Protein AF-A0A0V0GPP3-F1 (afdb_monomer)

Radius of gyration: 20.21 Å; Cα contacts (8 Å, |Δi|>4): 125; chains: 1; bounding box: 56×30×53 Å

Foldseek 3Di:
DVVCCVVVQWPDDDPPGTHGDPVVLLCDPPRLLNQVLQVCLCPPVLNVQLVVCVVVQVPPPDPPPPDGSSCSRPVDDPVVVCVVPVVSVVSVVCNVVNCLVVVLVVCLVVVVPPPCPPDPDDDDVVCDPCPNVVSVVVSPD

Sequence (141 aa):
MRILVHAGFFIQEAEEGYLLTPTSRLLLKDEPMSMIPFLNFQLDPNLMDPWHSLSKWFNNVSDDSNSTPYATAHGMPFFKYAENEPSLNHLFNEAMASDTRLVMSVLIQNGKGLIFEGLKSLVDVGGGTGTIAKAIADAFP

Mean predicted aligned error: 5.68 Å

pLDDT: mean 89.59, std 7.44, range [63.59, 97.0]

InterPro domains:
  IPR001077 O-methyltransferase, C-terminal domain [PF00891] (51-141)
  IPR016461 O-methyltransferase-like [PS51683] (1-141)
  IPR016461 O-methyltransferase-like [PTHR11746] (1-141)
  IPR029063 S-adenosyl-L-methionine-dependent methyltransferase superfamily [G3DSA:3.40.50.150] (28-141)
  IPR029063 S-adenosyl-L-methionine-dependent methyltransferase superfamily [SS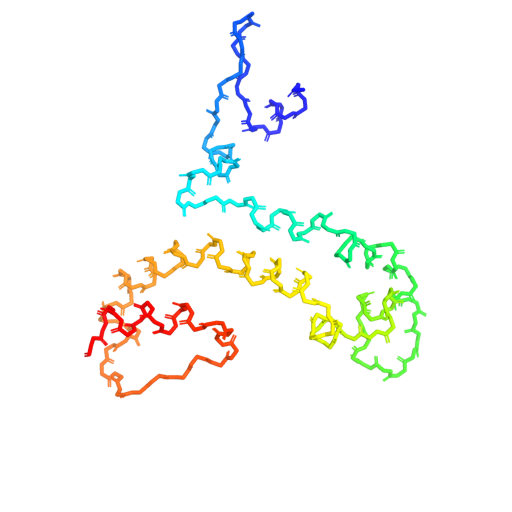F53335] (32-141)

Nearest PDB structures (foldseek):
  6cig-assembly1_A  TM=9.213E-01  e=7.034E-08  Medicago sativa
  4e70-assembly1_B  TM=8.608E-01  e=1.359E-06  Linum nodiflorum
  4ems-assembly1_B  TM=8.400E-01  e=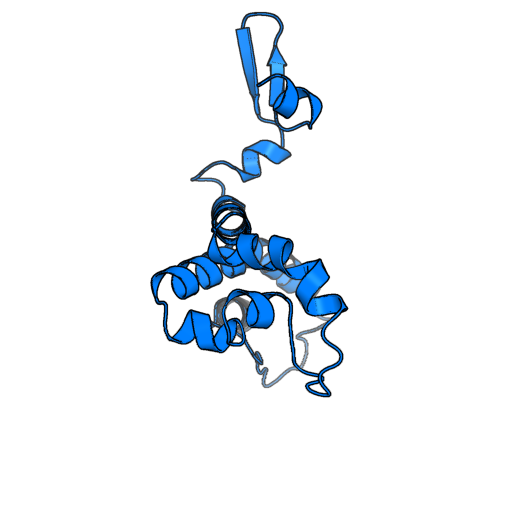9.719E-07  Linum nodiflorum
  4evi-assembly1_B  TM=8.447E-01  e=1.437E-06  Linum nodiflorum
  4d7k-assembly1_A  TM=7.159E-01  e=7.500E-04  Streptomyces davaonensis JCM 4913

Secondary structure (DSSP, 8-state):
-HHHHHTTSEEEETTTEEEEPHHHHTT-TT-TT--HHHHHHHTSHHHHHHHHTHHHHHT---S-TT--HHHHHHSS-HHHHHHH-HHHHHHHHHHHHTTHHHHHHHHHHHHTTTTSTT-S----TT-TTSHHHHHHHHH--

Organism: Solanum chacoense (NCBI:txid4108)

Solvent-accessible surface area (backbone atoms only — not comparable to full-atom values): 8322 Å² total; per-residue (Å²): 110,71,68,44,32,74,71,53,37,27,45,74,43,95,91,84,48,73,44,79,29,81,65,36,46,29,63,35,90,88,35,94,61,20,44,51,43,37,50,53,40,60,68,29,65,85,57,45,48,20,68,78,24,40,69,61,40,74,67,52,85,62,90,59,88,81,73,41,34,49,23,64,56,68,75,42,52,61,70,67,48,30,73,76,32,65,69,57,37,49,38,49,51,47,23,65,51,30,54,44,65,61,56,48,53,53,47,56,68,67,25,65,80,68,73,60,59,90,63,88,76,87,80,67,86,84,43,79,93,38,65,64,59,49,55,49,44,75,76,57,120

Structure (mmCIF, N/CA/C/O backbone):
data_AF-A0A0V0GPP3-F1
#
_entry.id   AF-A0A0V0GPP3-F1
#
loop_
_atom_site.group_PDB
_atom_site.id
_atom_site.type_symbol
_atom_site.label_atom_id
_atom_site.label_alt_id
_atom_site.label_comp_id
_atom_site.label_asym_id
_atom_site.label_entity_id
_atom_site.label_seq_id
_atom_site.pdbx_PDB_ins_code
_atom_site.Cartn_x
_atom_site.Cartn_y
_atom_site.Cartn_z
_atom_site.occupancy
_atom_site.B_iso_or_equiv
_atom_site.auth_seq_id
_atom_site.auth_comp_id
_atom_site.auth_asym_id
_atom_site.auth_atom_id
_atom_site.pdbx_PDB_model_num
ATOM 1 N N . MET A 1 1 ? -15.368 4.444 20.410 1.00 89.94 1 MET A N 1
ATOM 2 C CA . MET A 1 1 ? -16.236 4.603 19.219 1.00 89.94 1 MET A CA 1
ATOM 3 C C . MET A 1 1 ? -16.583 6.047 18.864 1.00 89.94 1 MET A C 1
ATOM 5 O O . MET A 1 1 ? -16.526 6.357 17.687 1.00 89.94 1 MET A O 1
ATOM 9 N N . ARG A 1 2 ? -16.873 6.958 19.811 1.00 91.81 2 ARG A N 1
ATOM 10 C CA . ARG A 1 2 ? -17.253 8.360 19.496 1.00 91.81 2 ARG A CA 1
ATOM 11 C C . ARG A 1 2 ? -16.284 9.110 18.565 1.00 91.81 2 ARG A C 1
ATOM 13 O O . ARG A 1 2 ? -16.743 9.801 17.670 1.00 91.81 2 ARG A O 1
ATOM 20 N N . ILE A 1 3 ? -14.968 8.932 18.729 1.00 96.56 3 ILE A N 1
ATOM 21 C CA . ILE A 1 3 ? -13.958 9.531 17.831 1.00 96.56 3 ILE A CA 1
ATOM 22 C C . ILE A 1 3 ? -14.109 9.002 16.399 1.00 96.56 3 ILE A C 1
ATOM 24 O O . ILE A 1 3 ? -14.076 9.779 15.457 1.00 96.56 3 ILE A O 1
ATOM 28 N N . LEU A 1 4 ? -14.333 7.697 16.231 1.00 95.94 4 LEU A N 1
ATOM 29 C CA . LEU A 1 4 ? -14.519 7.075 14.917 1.00 95.94 4 LEU A CA 1
ATOM 30 C C . LEU A 1 4 ? -15.858 7.472 14.279 1.00 95.94 4 LEU A C 1
ATOM 32 O O . LEU A 1 4 ? -15.925 7.627 13.066 1.00 95.94 4 LEU A O 1
ATOM 36 N N . VAL A 1 5 ? -16.900 7.696 15.086 1.00 95.75 5 VAL A N 1
ATOM 37 C CA . VAL A 1 5 ? -18.166 8.286 14.618 1.00 95.75 5 VAL A CA 1
ATOM 38 C C . VAL A 1 5 ? -17.936 9.711 14.120 1.00 95.75 5 VAL A C 1
ATOM 40 O O . VAL A 1 5 ? -18.317 10.048 13.006 1.00 95.75 5 VAL A O 1
ATOM 43 N N . HIS A 1 6 ? -17.246 10.534 14.912 1.00 96.00 6 HIS A N 1
ATOM 44 C CA . HIS A 1 6 ? -16.911 11.904 14.532 1.00 96.00 6 HIS A CA 1
ATOM 45 C C . HIS A 1 6 ? -16.030 11.968 13.273 1.00 96.00 6 HIS A C 1
ATOM 47 O O . HIS A 1 6 ? -16.230 12.832 12.428 1.00 96.00 6 HIS A O 1
ATOM 53 N N . ALA A 1 7 ? -15.106 11.017 13.117 1.00 96.38 7 ALA A N 1
ATOM 54 C CA . ALA A 1 7 ? -14.265 10.866 11.931 1.00 96.38 7 ALA A CA 1
ATOM 55 C C . ALA A 1 7 ? -14.995 10.233 10.724 1.00 96.38 7 ALA A C 1
ATOM 57 O O . ALA A 1 7 ? -14.377 10.031 9.682 1.00 96.38 7 ALA A O 1
ATOM 58 N N . GLY A 1 8 ? -16.286 9.898 10.842 1.00 96.31 8 GLY A N 1
ATOM 59 C CA . GLY A 1 8 ? -17.105 9.389 9.736 1.00 96.31 8 GLY A CA 1
ATOM 60 C C . GLY A 1 8 ? -16.949 7.895 9.428 1.00 96.31 8 GLY A C 1
ATOM 61 O O . GLY A 1 8 ? -17.468 7.420 8.418 1.00 96.31 8 GLY A O 1
ATOM 62 N N . PHE A 1 9 ? -16.276 7.121 10.282 1.00 96.38 9 PHE A N 1
ATOM 63 C CA . PHE A 1 9 ? -16.206 5.662 10.135 1.00 96.38 9 PHE A CA 1
ATOM 64 C C . PHE A 1 9 ? -17.499 4.971 10.565 1.00 96.38 9 PHE A C 1
ATOM 66 O O . PHE A 1 9 ? -17.816 3.906 10.054 1.00 96.38 9 PHE A O 1
ATOM 73 N N . PHE A 1 10 ? -18.267 5.547 11.484 1.00 97.00 10 PHE A N 1
ATOM 74 C CA . PHE A 1 10 ? -19.522 4.948 11.935 1.00 97.00 10 PHE A CA 1
ATOM 75 C C . PHE A 1 10 ? -20.604 6.005 12.081 1.00 97.00 10 PHE A C 1
ATOM 77 O O . PHE A 1 10 ? -20.312 7.171 12.338 1.00 97.00 10 PHE A O 1
ATOM 84 N N . ILE A 1 11 ? -21.856 5.578 11.984 1.00 96.00 11 ILE A N 1
ATOM 85 C CA . ILE A 1 11 ? -23.011 6.382 12.384 1.00 96.00 11 ILE A CA 1
ATOM 86 C C . ILE A 1 11 ? -23.505 5.799 13.703 1.00 96.00 11 ILE A C 1
ATOM 88 O O . ILE A 1 11 ? -23.766 4.601 13.786 1.00 96.00 11 ILE A O 1
ATOM 92 N N . GLN A 1 12 ? -23.578 6.626 14.746 1.00 93.75 12 GLN A N 1
ATOM 93 C CA . GLN A 1 12 ? -24.186 6.210 16.005 1.00 93.75 12 GLN A CA 1
ATOM 94 C C . GLN A 1 12 ? -25.705 6.279 15.857 1.00 93.75 12 GLN A C 1
ATOM 96 O O . GLN A 1 12 ? -26.254 7.367 15.682 1.00 93.75 12 GLN A O 1
ATOM 101 N N . GLU A 1 13 ? -26.371 5.135 15.966 1.00 89.75 13 GLU A N 1
ATOM 102 C CA . GLU A 1 13 ? -27.804 5.107 16.237 1.00 89.75 13 GLU A CA 1
ATOM 103 C C . GLU A 1 13 ? -27.995 5.298 17.735 1.00 89.75 13 GLU A C 1
ATOM 105 O O . GLU A 1 13 ? -27.280 4.680 18.524 1.00 89.75 13 GLU A O 1
ATOM 110 N N . ALA A 1 14 ? -28.904 6.206 18.104 1.00 80.19 14 ALA A N 1
ATOM 111 C CA . ALA A 1 14 ? -29.054 6.779 19.443 1.00 80.19 14 ALA A CA 1
ATOM 112 C C . ALA A 1 14 ? -28.559 5.864 20.585 1.00 80.19 14 ALA A C 1
ATOM 114 O O . ALA A 1 14 ? -27.480 6.112 21.137 1.00 80.19 14 ALA A O 1
ATOM 115 N N . GLU A 1 15 ? -29.316 4.799 20.878 1.00 75.00 15 GLU A N 1
ATOM 116 C CA . GLU A 1 15 ? -29.038 3.819 21.939 1.00 75.00 15 GLU A CA 1
ATOM 117 C C . GLU A 1 15 ? -28.792 2.385 21.418 1.00 75.00 15 GLU A C 1
ATOM 119 O O . GLU A 1 15 ? -28.448 1.508 22.205 1.00 75.00 15 GLU A O 1
ATOM 124 N N . GLU A 1 16 ? -28.914 2.135 20.107 1.00 70.88 16 GLU A N 1
ATOM 125 C CA . GLU A 1 16 ? -29.016 0.770 19.548 1.00 70.88 16 GLU A CA 1
ATOM 126 C C . GLU A 1 16 ? -27.782 0.279 18.767 1.00 70.88 16 GLU A C 1
ATOM 128 O O . GLU A 1 16 ? -27.713 -0.898 18.414 1.00 70.88 16 GLU A O 1
ATOM 133 N N . GLY A 1 17 ? -26.744 1.107 18.580 1.00 88.62 17 GLY A N 1
ATOM 134 C CA . GLY A 1 17 ? -25.446 0.627 18.090 1.00 88.62 17 GLY A CA 1
ATOM 135 C C . GLY A 1 17 ? -24.735 1.547 17.102 1.00 88.62 17 GLY A C 1
ATOM 136 O O . GLY A 1 17 ? -24.891 2.768 17.112 1.00 88.62 17 GLY A O 1
ATOM 137 N N . TYR A 1 18 ? -23.880 0.944 16.273 1.00 94.88 18 TYR A N 1
ATOM 138 C CA . TYR A 1 18 ? -23.065 1.640 15.281 1.00 94.88 18 TYR A CA 1
ATOM 139 C C . TYR A 1 18 ? -23.284 1.028 13.901 1.00 94.88 18 TYR A C 1
ATOM 141 O O . TYR A 1 18 ? -22.996 -0.150 13.692 1.00 94.88 18 TYR A O 1
ATOM 149 N N . LEU A 1 19 ? -23.730 1.843 12.950 1.00 95.31 19 LEU A N 1
ATOM 150 C CA . LEU A 1 19 ? -23.823 1.445 11.551 1.00 95.31 19 LEU A CA 1
ATOM 151 C C . LEU A 1 19 ? -22.511 1.721 10.820 1.00 95.31 19 LEU A C 1
ATOM 153 O O . LEU A 1 19 ? -21.830 2.720 11.075 1.00 95.31 19 LEU A O 1
ATOM 157 N N . LEU A 1 20 ? -22.183 0.841 9.873 1.00 95.69 20 LEU A N 1
ATOM 158 C CA . LEU A 1 20 ? -21.065 1.037 8.957 1.00 95.69 20 LEU A CA 1
ATOM 159 C C . LEU A 1 20 ? -21.365 2.167 7.972 1.00 95.69 20 LEU A C 1
ATOM 161 O O . LEU A 1 20 ? -22.469 2.281 7.439 1.00 95.69 20 LEU A O 1
ATOM 165 N N . THR A 1 21 ? -20.338 2.945 7.666 1.00 96.06 21 THR A N 1
ATOM 166 C CA . THR A 1 21 ? -20.320 3.903 6.561 1.00 96.06 21 THR A CA 1
ATOM 167 C C . THR A 1 21 ? -19.594 3.280 5.367 1.00 96.06 21 THR A C 1
ATOM 169 O O . THR A 1 21 ? -18.927 2.252 5.520 1.00 96.06 21 THR A O 1
ATOM 172 N N . PRO A 1 22 ? -19.671 3.873 4.162 1.00 94.69 22 PRO A N 1
ATOM 173 C CA . PRO A 1 22 ? -18.831 3.443 3.044 1.00 94.69 22 PRO A CA 1
ATOM 174 C C . PRO A 1 22 ? -17.341 3.365 3.415 1.00 94.69 22 PRO A C 1
ATOM 176 O O . PRO A 1 22 ? -16.662 2.430 3.009 1.00 94.69 22 PRO A O 1
ATOM 179 N N . THR A 1 23 ? -16.856 4.277 4.265 1.00 93.31 23 THR A N 1
ATOM 180 C CA . THR A 1 23 ? -15.466 4.294 4.736 1.00 93.31 23 THR A CA 1
ATOM 181 C C . THR A 1 23 ? -15.127 3.089 5.613 1.00 93.31 23 THR A C 1
ATOM 183 O O . THR A 1 23 ? -14.103 2.452 5.394 1.00 93.31 23 THR A O 1
ATOM 186 N N . SER A 1 24 ? -15.963 2.727 6.594 1.00 95.06 24 SER A N 1
ATOM 187 C CA . SER A 1 24 ? -15.679 1.547 7.431 1.00 95.06 24 SER A CA 1
ATOM 188 C C . SER A 1 24 ? -15.943 0.218 6.735 1.00 95.06 24 SER A C 1
ATOM 190 O O . SER A 1 24 ? -15.381 -0.789 7.159 1.00 95.06 24 SER A O 1
ATOM 192 N N . ARG A 1 25 ? -16.718 0.192 5.642 1.00 94.06 25 ARG A N 1
ATOM 193 C CA . ARG A 1 25 ? -16.830 -1.004 4.788 1.00 94.06 25 ARG A CA 1
ATOM 194 C C . ARG A 1 25 ? -15.487 -1.400 4.175 1.00 94.06 25 ARG A C 1
ATOM 196 O O . ARG A 1 25 ? -15.191 -2.587 4.124 1.00 94.06 25 ARG A O 1
ATOM 203 N N . LEU A 1 26 ? -14.630 -0.427 3.850 1.00 92.38 26 LEU A N 1
ATOM 204 C CA . 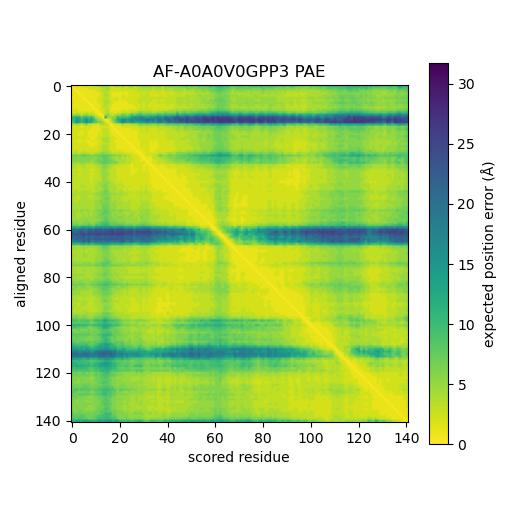LEU A 1 26 ? -13.249 -0.684 3.417 1.00 92.38 26 LEU A CA 1
ATOM 205 C C . LEU A 1 26 ? -12.402 -1.371 4.504 1.00 92.38 26 LEU A C 1
ATOM 207 O O . LEU A 1 26 ? -11.311 -1.844 4.217 1.00 92.38 26 LEU A O 1
ATOM 211 N N . LEU A 1 27 ? -12.876 -1.438 5.751 1.00 93.31 27 LEU A N 1
ATOM 212 C CA . LEU A 1 27 ? -12.192 -2.094 6.869 1.00 93.31 27 LEU A CA 1
ATOM 213 C C . LEU A 1 27 ? -12.787 -3.466 7.217 1.00 93.31 27 LEU A C 1
ATOM 215 O O . LEU A 1 27 ? -12.466 -4.028 8.265 1.00 93.31 27 LEU A O 1
ATOM 219 N N . LEU A 1 28 ? -13.664 -4.014 6.372 1.00 93.44 28 LEU A N 1
ATOM 220 C CA . LEU A 1 28 ? -14.165 -5.379 6.519 1.00 93.44 28 LEU A CA 1
ATOM 221 C C . LEU A 1 28 ? -13.187 -6.375 5.887 1.00 93.44 28 LEU A C 1
ATOM 223 O O . LEU A 1 28 ? -12.584 -6.100 4.851 1.00 93.44 28 LEU A O 1
ATOM 227 N N . LYS A 1 29 ? -13.031 -7.548 6.512 1.00 87.88 29 LYS A N 1
ATOM 228 C CA . LYS A 1 29 ? -12.106 -8.595 6.042 1.00 87.88 29 LYS A CA 1
ATOM 229 C C . LYS A 1 29 ? -12.506 -9.165 4.681 1.00 87.88 29 LYS A C 1
ATOM 231 O O . LYS A 1 29 ? -11.640 -9.419 3.858 1.00 87.88 29 LYS A O 1
ATOM 236 N N . ASP A 1 30 ? -13.808 -9.318 4.459 1.00 85.38 30 ASP A N 1
ATOM 237 C CA . ASP A 1 30 ? -14.365 -9.950 3.259 1.00 85.38 30 ASP A CA 1
ATOM 238 C C . ASP A 1 30 ? -14.799 -8.926 2.192 1.00 85.38 30 ASP A C 1
ATOM 240 O O . ASP A 1 30 ? -15.504 -9.270 1.244 1.00 85.38 30 ASP A O 1
ATOM 244 N N . GLU A 1 31 ? -14.396 -7.658 2.334 1.00 87.00 31 GLU A N 1
ATOM 245 C CA . GLU A 1 31 ? -14.663 -6.630 1.326 1.00 87.00 31 GLU A CA 1
ATOM 246 C C . GLU A 1 31 ? -13.679 -6.780 0.153 1.00 87.00 31 GLU A C 1
ATOM 248 O O . GLU A 1 31 ? -12.464 -6.765 0.372 1.00 87.00 31 GLU A O 1
ATOM 253 N N . PRO A 1 32 ? -14.149 -6.862 -1.107 1.00 81.44 32 PRO A N 1
ATOM 254 C CA . PRO A 1 32 ? -13.269 -6.971 -2.274 1.00 81.44 32 PRO A CA 1
ATOM 255 C C . PRO A 1 32 ? -12.236 -5.842 -2.416 1.00 81.44 32 PRO A C 1
ATOM 257 O O . PRO A 1 32 ? -11.223 -6.040 -3.083 1.00 81.44 32 PRO A O 1
ATOM 260 N N . MET A 1 33 ? -12.507 -4.680 -1.810 1.00 83.69 33 MET A N 1
ATOM 261 C CA . MET A 1 33 ? -11.638 -3.496 -1.753 1.00 83.69 33 MET A CA 1
ATOM 262 C C . MET A 1 33 ? -11.164 -3.204 -0.319 1.00 83.69 33 MET A C 1
ATOM 264 O O . MET A 1 33 ? -11.055 -2.046 0.086 1.00 83.69 33 MET A O 1
ATOM 268 N N . SER A 1 34 ? -10.947 -4.246 0.486 1.00 90.56 34 SER A N 1
ATOM 269 C CA . SER A 1 34 ? -10.477 -4.084 1.861 1.00 90.56 34 SER A CA 1
ATOM 270 C C . SER A 1 34 ? -9.125 -3.366 1.912 1.00 90.56 34 SER A C 1
ATOM 272 O O . SER A 1 34 ? -8.143 -3.813 1.326 1.00 90.56 34 SER A O 1
ATOM 274 N N . MET A 1 35 ? -9.057 -2.281 2.681 1.00 91.06 35 MET A N 1
ATOM 275 C CA . MET A 1 35 ? -7.841 -1.515 2.960 1.00 91.06 35 MET A CA 1
ATOM 276 C C . MET A 1 35 ? -7.080 -2.027 4.190 1.00 91.06 35 MET A C 1
ATOM 278 O O . MET A 1 35 ? -6.061 -1.447 4.566 1.00 91.06 35 MET A O 1
ATOM 282 N N . ILE A 1 36 ? -7.544 -3.104 4.837 1.00 93.88 36 ILE A N 1
ATOM 283 C CA . ILE A 1 36 ? -6.873 -3.677 6.015 1.00 93.88 36 ILE A CA 1
ATOM 284 C C . ILE A 1 36 ? -5.396 -4.009 5.740 1.00 93.88 36 ILE A C 1
ATOM 286 O O . ILE A 1 36 ? -4.571 -3.633 6.575 1.00 93.88 36 ILE A O 1
ATOM 290 N N . PRO A 1 37 ? -5.015 -4.649 4.612 1.00 93.31 37 PRO A N 1
ATOM 291 C CA . PRO A 1 37 ? -3.607 -4.939 4.345 1.00 93.31 37 PRO A CA 1
ATOM 292 C C . PRO A 1 37 ? -2.749 -3.672 4.288 1.00 93.31 37 PRO A C 1
ATOM 294 O O . PRO A 1 37 ? -1.685 -3.614 4.901 1.00 93.31 37 PRO A O 1
ATOM 297 N N . PHE A 1 38 ? -3.253 -2.623 3.628 1.00 93.19 38 PHE A N 1
ATOM 298 C CA . PHE A 1 38 ? -2.569 -1.336 3.543 1.00 93.19 38 PHE A CA 1
ATOM 299 C C . PHE A 1 38 ? -2.415 -0.669 4.913 1.00 93.19 38 PHE A C 1
ATOM 301 O O . PHE A 1 38 ? -1.340 -0.175 5.242 1.00 93.19 38 PHE A O 1
ATOM 308 N N . LEU A 1 39 ? -3.460 -0.690 5.743 1.00 94.19 39 LEU A N 1
ATOM 309 C CA . LEU A 1 39 ? -3.388 -0.132 7.094 1.00 94.19 39 LEU A CA 1
ATOM 310 C C . LEU A 1 39 ? -2.421 -0.898 7.990 1.00 94.19 39 LEU A C 1
ATOM 312 O O . LEU A 1 39 ? -1.647 -0.269 8.704 1.00 94.19 39 LEU A O 1
ATOM 316 N N . ASN A 1 40 ? -2.435 -2.230 7.940 1.00 94.81 40 ASN A N 1
ATOM 317 C CA . ASN A 1 40 ? -1.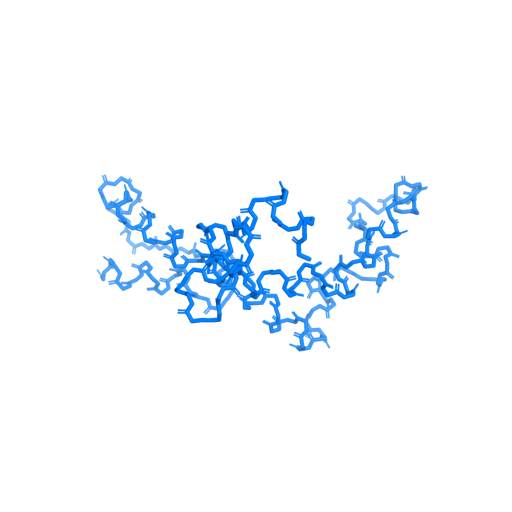496 -3.042 8.709 1.00 94.81 40 ASN A CA 1
ATOM 318 C C . ASN A 1 40 ? -0.049 -2.730 8.312 1.00 94.81 40 ASN A C 1
ATOM 320 O O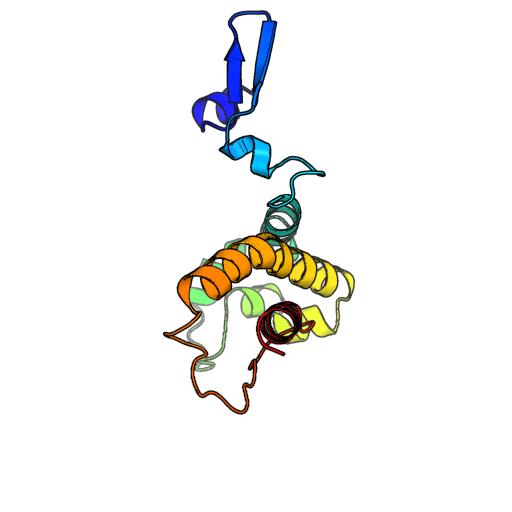 . ASN A 1 40 ? 0.795 -2.617 9.190 1.00 94.81 40 ASN A O 1
ATOM 324 N N . PHE A 1 41 ? 0.225 -2.530 7.018 1.00 96.06 41 PHE A N 1
ATOM 325 C CA . PHE A 1 41 ? 1.544 -2.112 6.544 1.00 96.06 41 PHE A CA 1
ATOM 326 C C . PHE A 1 41 ? 1.950 -0.726 7.057 1.00 96.06 41 PHE A C 1
ATOM 328 O O . PHE A 1 41 ? 3.045 -0.568 7.585 1.00 96.06 41 PHE A O 1
ATOM 335 N N . GLN A 1 42 ? 1.074 0.276 6.937 1.00 95.19 42 GLN A N 1
ATOM 336 C CA . GLN A 1 42 ? 1.384 1.652 7.353 1.00 95.19 42 GLN A CA 1
ATOM 337 C C . GLN A 1 42 ? 1.548 1.799 8.870 1.00 95.19 42 GLN A C 1
ATOM 339 O O . GLN A 1 42 ? 2.298 2.658 9.326 1.00 95.19 42 GLN A O 1
ATOM 344 N N . LEU A 1 43 ? 0.829 0.987 9.647 1.00 95.75 43 LEU A N 1
ATOM 345 C CA . LEU A 1 43 ? 0.862 1.011 11.109 1.00 95.75 43 LEU A CA 1
ATOM 346 C C . LEU A 1 43 ? 1.877 0.027 11.706 1.00 95.75 43 LEU A C 1
ATOM 348 O O . LEU A 1 43 ? 2.018 -0.016 12.930 1.00 95.75 43 LEU A O 1
ATOM 352 N N . ASP A 1 44 ? 2.576 -0.752 10.877 1.00 96.00 44 ASP A N 1
ATOM 353 C CA . ASP A 1 44 ? 3.660 -1.615 11.335 1.00 96.00 44 ASP A CA 1
ATOM 354 C C . ASP A 1 44 ? 4.789 -0.764 11.946 1.00 96.00 44 ASP A C 1
ATOM 356 O O . ASP A 1 44 ? 5.142 0.279 11.380 1.00 96.00 44 ASP A O 1
ATOM 360 N N . PRO A 1 45 ? 5.394 -1.179 13.076 1.00 94.38 45 PRO A N 1
ATOM 361 C CA . PRO A 1 45 ? 6.492 -0.442 13.694 1.00 94.38 45 PRO A CA 1
ATOM 362 C C . PRO A 1 45 ? 7.626 -0.090 12.724 1.00 94.38 45 PRO A C 1
ATOM 364 O O . PRO A 1 45 ? 8.124 1.033 12.766 1.00 94.38 45 PRO A O 1
ATOM 367 N N . ASN A 1 46 ? 7.963 -0.971 11.773 1.00 94.69 46 ASN A N 1
ATOM 368 C CA . ASN A 1 46 ? 9.017 -0.696 10.792 1.00 94.69 46 ASN A CA 1
ATOM 369 C C . ASN A 1 46 ? 8.705 0.531 9.922 1.00 94.69 46 ASN A C 1
ATOM 371 O O . ASN A 1 46 ? 9.624 1.237 9.501 1.00 94.69 46 ASN A O 1
ATOM 375 N N . LEU A 1 47 ? 7.423 0.806 9.662 1.00 95.75 47 LEU A N 1
ATOM 376 C CA . LEU A 1 47 ? 6.962 1.958 8.882 1.00 95.75 47 LEU A CA 1
ATOM 377 C C . LEU A 1 47 ? 6.635 3.169 9.761 1.00 95.75 47 LEU A C 1
ATOM 379 O O . LEU A 1 47 ? 6.643 4.298 9.263 1.00 95.75 47 LEU A O 1
ATOM 383 N N . MET A 1 48 ? 6.422 2.958 11.062 1.00 96.75 48 MET A N 1
ATOM 384 C CA . MET A 1 48 ? 6.205 4.025 12.039 1.00 96.75 48 MET A CA 1
ATOM 385 C C . MET A 1 48 ? 7.515 4.654 12.554 1.00 96.75 48 MET A C 1
ATOM 387 O O . MET A 1 48 ? 7.602 5.877 12.696 1.00 96.75 48 MET A O 1
ATOM 391 N N . ASP A 1 49 ? 8.568 3.862 12.756 1.00 95.50 49 ASP A N 1
ATOM 392 C CA . ASP A 1 49 ? 9.879 4.317 13.251 1.00 95.50 49 ASP A CA 1
ATOM 393 C C . ASP A 1 49 ? 10.538 5.455 12.435 1.00 95.50 49 ASP A C 1
ATOM 395 O O . ASP A 1 49 ? 11.105 6.382 13.035 1.00 95.50 49 ASP A O 1
ATOM 399 N N . PRO A 1 50 ? 10.454 5.480 11.087 1.00 95.56 50 PRO A N 1
ATOM 400 C CA . PRO A 1 50 ? 10.993 6.571 10.276 1.00 95.56 50 PRO A CA 1
ATOM 401 C C . PRO A 1 50 ? 10.427 7.948 10.644 1.00 95.56 50 PRO A C 1
ATOM 403 O O . PRO A 1 50 ? 11.155 8.944 10.576 1.00 95.56 50 PRO A O 1
ATOM 406 N N . TRP A 1 51 ? 9.168 8.023 11.094 1.00 95.81 51 TRP A N 1
ATOM 407 C CA . TRP A 1 51 ? 8.531 9.282 11.497 1.00 95.81 51 TRP A CA 1
ATOM 408 C C . TRP A 1 51 ? 9.182 9.883 12.747 1.00 95.81 51 TRP A C 1
ATOM 410 O O . TRP A 1 51 ? 9.313 11.104 12.854 1.00 95.81 51 TRP A O 1
ATOM 420 N N . HIS A 1 52 ? 9.678 9.042 13.657 1.00 94.94 52 HIS A N 1
ATOM 421 C CA . HIS A 1 52 ? 10.434 9.477 14.835 1.00 94.94 52 HIS A CA 1
ATOM 422 C C . HIS A 1 52 ? 11.853 9.952 14.491 1.00 94.94 52 HIS A C 1
ATOM 424 O O . HIS A 1 52 ? 12.461 10.708 15.249 1.00 94.94 52 HIS A O 1
ATOM 430 N N . SER A 1 53 ? 12.366 9.559 13.323 1.00 92.00 53 SER A N 1
ATOM 431 C CA . SER A 1 53 ? 13.703 9.918 12.844 1.00 92.00 53 SER A CA 1
ATOM 432 C C . SER A 1 53 ? 13.726 11.140 11.923 1.00 92.00 53 SER A C 1
ATOM 434 O O . SER A 1 53 ? 14.810 11.548 11.504 1.00 92.00 53 SER A O 1
ATOM 436 N N . LEU A 1 54 ? 12.578 11.770 11.637 1.00 93.50 54 LEU A N 1
ATOM 437 C CA . LEU A 1 54 ? 12.490 12.888 10.687 1.00 93.50 54 LEU A CA 1
ATOM 438 C C . LEU A 1 54 ? 13.435 14.042 11.022 1.00 93.50 54 LEU A C 1
ATOM 440 O O . LEU A 1 54 ? 14.174 14.487 10.153 1.00 93.50 54 LEU A O 1
ATOM 444 N N . SER A 1 55 ? 13.465 14.502 12.276 1.00 92.62 55 SER A N 1
ATOM 445 C CA . SER A 1 55 ? 14.354 15.604 12.680 1.00 92.62 55 SER A CA 1
ATOM 446 C C . SER A 1 55 ? 15.832 15.245 12.491 1.00 92.62 55 SER A C 1
ATOM 448 O O . SER A 1 55 ? 16.613 16.049 11.983 1.00 92.62 55 SER A O 1
ATOM 450 N N . LYS A 1 56 ? 16.221 14.014 12.846 1.00 91.19 56 LYS A N 1
ATOM 451 C CA . LYS A 1 56 ? 17.589 13.520 12.652 1.00 91.19 56 LYS A CA 1
ATOM 452 C C . LYS A 1 56 ? 17.943 13.450 11.167 1.00 91.19 56 LYS A C 1
ATOM 454 O O . LYS A 1 56 ? 19.034 13.864 10.798 1.00 91.19 56 LYS A O 1
ATOM 459 N N . TRP A 1 57 ? 17.028 12.951 10.339 1.00 92.06 57 TRP A N 1
ATOM 460 C CA . TRP A 1 57 ? 17.204 12.874 8.892 1.00 92.06 57 TRP A CA 1
ATOM 461 C C . TRP A 1 57 ? 17.348 14.267 8.265 1.00 92.06 57 TRP A C 1
ATOM 463 O O . TRP A 1 57 ? 18.327 14.511 7.570 1.00 92.06 57 TRP A O 1
ATOM 473 N N . PHE A 1 58 ? 16.449 15.205 8.583 1.00 90.25 58 PHE A N 1
ATOM 474 C CA . PHE A 1 58 ? 16.486 16.578 8.061 1.00 90.25 58 PHE A CA 1
ATOM 475 C C . PHE A 1 58 ? 17.763 17.342 8.432 1.00 90.25 58 PHE A C 1
ATOM 477 O O . PHE A 1 58 ? 18.245 18.145 7.640 1.00 90.25 58 PHE A O 1
ATOM 484 N N . ASN A 1 59 ? 18.300 17.113 9.633 1.00 88.75 59 ASN A N 1
ATOM 485 C CA . ASN A 1 59 ? 19.516 17.780 10.105 1.00 88.75 59 ASN A CA 1
ATOM 486 C C . ASN A 1 59 ? 20.806 17.059 9.692 1.00 88.75 59 ASN A C 1
ATOM 488 O O . ASN A 1 59 ? 21.899 17.531 10.012 1.00 88.75 59 ASN A O 1
ATOM 492 N N . ASN A 1 60 ? 20.712 15.910 9.020 1.00 81.44 60 ASN A N 1
ATOM 493 C CA . ASN A 1 60 ? 21.889 15.197 8.562 1.00 81.44 60 ASN A CA 1
ATOM 494 C C . ASN A 1 60 ? 22.445 15.880 7.303 1.00 81.44 60 ASN A C 1
ATOM 496 O O . ASN A 1 60 ? 21.935 15.692 6.205 1.00 81.44 60 ASN A O 1
ATOM 500 N N . VAL A 1 61 ? 23.508 16.671 7.474 1.00 67.88 61 VAL A N 1
ATOM 501 C CA . VAL A 1 61 ? 24.214 17.398 6.396 1.00 67.88 61 VAL A CA 1
ATOM 502 C C . VAL A 1 61 ? 25.183 16.478 5.629 1.00 67.88 61 VAL A C 1
ATOM 504 O O . VAL A 1 61 ? 26.134 16.938 5.007 1.00 67.88 61 VAL A O 1
ATOM 507 N N . SER A 1 62 ? 25.007 15.156 5.699 1.00 66.31 62 SER A N 1
ATOM 508 C CA . SER A 1 62 ? 25.812 14.228 4.904 1.00 66.31 62 SER A CA 1
ATOM 509 C C . SER A 1 62 ? 25.528 14.415 3.411 1.00 66.31 62 SER A C 1
ATOM 511 O O . SER A 1 62 ? 24.364 14.410 3.021 1.00 66.31 62 SER A O 1
ATOM 513 N N . ASP A 1 63 ? 26.573 14.449 2.578 1.00 63.59 63 ASP A N 1
ATOM 514 C CA . ASP A 1 63 ? 26.498 14.476 1.100 1.00 63.59 63 ASP A CA 1
ATOM 515 C C . ASP A 1 63 ? 25.822 13.232 0.474 1.00 63.59 63 ASP A C 1
ATOM 517 O O . ASP A 1 63 ? 25.749 13.097 -0.750 1.00 63.59 63 ASP A O 1
ATOM 521 N N . ASP A 1 64 ? 25.311 12.301 1.286 1.00 70.56 64 ASP A N 1
ATOM 522 C CA . ASP A 1 64 ? 24.541 11.162 0.799 1.00 70.56 64 ASP A CA 1
ATOM 523 C C . ASP A 1 64 ? 23.126 11.600 0.397 1.00 70.56 64 ASP A C 1
ATOM 525 O O . ASP A 1 64 ? 22.155 11.484 1.149 1.00 70.56 64 ASP A O 1
ATOM 529 N N . SER A 1 65 ? 23.029 12.095 -0.837 1.00 64.81 65 SER A N 1
ATOM 530 C CA . SER A 1 65 ? 21.781 12.484 -1.509 1.00 64.81 65 SER A CA 1
ATOM 531 C C . SER A 1 65 ? 20.698 11.392 -1.548 1.00 64.81 65 SER A C 1
ATOM 533 O O . SER A 1 65 ? 19.552 11.696 -1.872 1.00 64.81 65 SER A O 1
ATOM 535 N N . ASN A 1 66 ? 21.027 10.144 -1.194 1.00 67.31 66 ASN A N 1
ATOM 536 C CA . ASN A 1 66 ? 20.092 9.019 -1.170 1.00 67.31 66 ASN A CA 1
ATOM 537 C C . ASN A 1 66 ? 19.618 8.639 0.245 1.00 67.31 66 ASN A C 1
ATOM 539 O O . ASN A 1 66 ? 18.905 7.643 0.411 1.00 67.31 66 ASN A O 1
ATOM 543 N N . SER A 1 67 ? 19.987 9.409 1.274 1.00 84.31 67 SER A N 1
ATOM 544 C CA . SER A 1 67 ? 19.522 9.168 2.640 1.00 84.31 67 SER A CA 1
ATOM 545 C C . SER A 1 67 ? 18.021 9.448 2.771 1.00 84.31 67 SER A C 1
ATOM 547 O O . SER A 1 67 ? 17.527 10.511 2.399 1.00 84.31 67 SER A O 1
ATOM 549 N N . THR A 1 68 ? 17.278 8.497 3.339 1.00 91.88 68 THR A N 1
ATOM 550 C CA . THR A 1 68 ? 15.828 8.592 3.591 1.00 91.88 68 THR A CA 1
ATOM 551 C C . THR A 1 68 ? 15.538 8.537 5.095 1.00 91.88 68 THR A C 1
ATOM 553 O O . THR A 1 68 ? 16.375 8.032 5.855 1.00 91.88 68 THR A O 1
ATOM 556 N N . PRO A 1 69 ? 14.347 8.968 5.563 1.00 93.75 69 PRO A N 1
ATOM 557 C CA . PRO A 1 69 ? 13.941 8.756 6.953 1.00 93.75 69 PRO A CA 1
ATOM 558 C C . PRO A 1 69 ? 14.006 7.280 7.357 1.00 93.75 69 PRO A C 1
ATOM 560 O O . PRO A 1 69 ? 14.457 6.961 8.454 1.00 93.75 69 PRO A O 1
ATOM 563 N N . TYR A 1 70 ? 13.635 6.377 6.439 1.00 94.75 70 TYR A N 1
ATOM 564 C CA . TYR A 1 70 ? 13.706 4.935 6.665 1.00 94.75 70 TYR A CA 1
ATOM 565 C C . TYR A 1 70 ? 15.146 4.472 6.883 1.00 94.75 70 TYR A C 1
ATOM 567 O O . TYR A 1 70 ? 15.441 3.825 7.882 1.00 94.75 70 TYR A O 1
ATOM 575 N N . ALA A 1 71 ? 16.069 4.868 6.002 1.00 93.25 71 ALA A N 1
ATOM 576 C CA . ALA A 1 71 ? 17.484 4.538 6.160 1.00 93.25 71 ALA A CA 1
ATOM 577 C C . ALA A 1 71 ? 18.101 5.172 7.416 1.00 93.25 71 ALA A C 1
ATOM 579 O O . ALA A 1 71 ? 18.984 4.586 8.033 1.00 93.25 71 ALA A O 1
ATOM 580 N N . THR A 1 72 ? 17.611 6.338 7.840 1.00 92.62 72 THR A N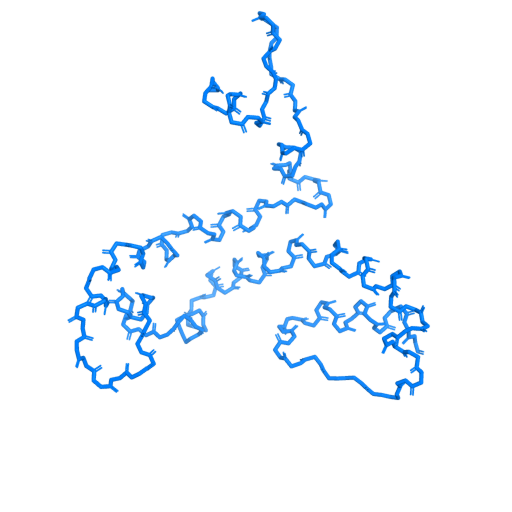 1
ATOM 581 C CA . THR A 1 72 ? 18.065 6.993 9.076 1.00 92.62 72 THR A CA 1
ATOM 582 C C . THR A 1 72 ? 17.627 6.236 10.333 1.00 92.62 72 THR A C 1
ATOM 584 O O . THR A 1 72 ? 18.377 6.212 11.315 1.00 92.62 72 THR A O 1
ATOM 587 N N . ALA A 1 73 ? 16.434 5.633 10.306 1.00 94.12 73 ALA A N 1
ATOM 588 C CA . ALA A 1 73 ? 15.895 4.825 11.397 1.00 94.12 73 ALA A CA 1
ATOM 589 C C . ALA A 1 73 ? 16.510 3.416 11.436 1.00 94.12 73 ALA A C 1
ATOM 591 O O . ALA A 1 73 ? 16.929 2.956 12.494 1.00 94.12 73 ALA A O 1
ATOM 592 N N . HIS A 1 74 ? 16.624 2.767 10.274 1.00 93.56 74 HIS A N 1
ATOM 593 C CA . HIS A 1 74 ? 16.927 1.333 10.160 1.00 93.56 74 HIS A CA 1
ATOM 594 C C . HIS A 1 74 ? 18.327 1.020 9.618 1.00 93.56 74 HIS A C 1
ATOM 596 O O . HIS A 1 74 ? 18.703 -0.140 9.473 1.00 93.56 74 HIS A O 1
ATOM 602 N N . GLY A 1 75 ? 19.114 2.044 9.285 1.00 91.94 75 GLY A N 1
ATOM 603 C CA . GLY A 1 75 ? 20.493 1.910 8.803 1.00 91.94 75 GLY A CA 1
ATOM 604 C C . GLY A 1 75 ? 20.638 1.462 7.344 1.00 91.94 75 GLY A C 1
ATOM 605 O O . GLY A 1 75 ? 21.761 1.378 6.851 1.00 91.94 75 GLY A O 1
ATOM 606 N N . MET A 1 76 ? 19.541 1.184 6.633 1.00 92.69 76 MET A N 1
ATOM 607 C CA . MET A 1 76 ? 19.561 0.808 5.215 1.00 92.69 76 MET A CA 1
ATOM 608 C C . MET A 1 76 ? 18.261 1.190 4.484 1.00 92.69 76 MET A C 1
ATOM 610 O O . MET A 1 76 ? 17.229 1.383 5.127 1.00 92.69 76 MET A O 1
ATOM 614 N N . PRO A 1 77 ? 18.271 1.295 3.141 1.00 93.31 77 PRO A N 1
ATOM 615 C CA . PRO A 1 77 ? 17.068 1.585 2.361 1.00 93.31 77 PRO A CA 1
ATOM 616 C C . PRO A 1 77 ? 15.971 0.525 2.526 1.00 93.31 77 PRO A C 1
ATOM 618 O O . PRO A 1 77 ? 16.270 -0.664 2.621 1.00 93.31 77 PRO A O 1
ATOM 621 N N . PHE A 1 78 ? 14.706 0.954 2.450 1.00 94.56 78 PHE A N 1
ATOM 622 C CA . PHE A 1 78 ? 13.523 0.104 2.643 1.00 94.56 78 PHE A CA 1
ATOM 623 C C . PHE A 1 78 ? 13.567 -1.205 1.851 1.00 94.56 78 PHE A C 1
ATOM 625 O O . PHE A 1 78 ? 13.452 -2.270 2.441 1.00 94.56 78 PHE A O 1
ATOM 632 N N . PHE A 1 79 ? 13.794 -1.153 0.535 1.00 93.94 79 PHE A N 1
ATOM 633 C CA . PHE A 1 79 ? 13.762 -2.365 -0.291 1.00 93.94 79 PHE A CA 1
ATOM 634 C C . PHE A 1 79 ? 14.863 -3.370 0.072 1.00 93.94 79 PHE A C 1
ATOM 636 O O . PHE A 1 79 ? 14.609 -4.568 0.048 1.00 93.94 79 PHE A O 1
ATOM 643 N N . LYS A 1 80 ? 16.052 -2.901 0.480 1.00 94.69 80 LYS A N 1
ATOM 644 C CA . LYS A 1 80 ? 17.120 -3.783 0.984 1.00 94.69 80 LYS A CA 1
ATOM 645 C C . LYS A 1 80 ? 16.767 -4.379 2.343 1.00 94.69 80 LYS A C 1
ATOM 647 O O . LYS A 1 80 ? 17.112 -5.521 2.621 1.00 94.69 80 LYS A O 1
ATOM 652 N N . TYR A 1 81 ? 16.091 -3.610 3.191 1.00 94.69 81 TYR A N 1
ATOM 653 C CA . TYR A 1 81 ? 15.604 -4.108 4.472 1.00 94.69 81 TYR A CA 1
ATOM 654 C C . TYR A 1 81 ? 14.534 -5.188 4.259 1.00 94.69 81 TYR A C 1
ATOM 656 O O . TYR A 1 81 ? 14.669 -6.294 4.769 1.00 94.69 81 TYR A O 1
ATOM 664 N N . ALA A 1 82 ? 13.515 -4.896 3.446 1.00 95.06 82 ALA A N 1
ATOM 665 C CA . ALA A 1 82 ? 12.417 -5.808 3.144 1.00 95.06 82 ALA A CA 1
ATOM 666 C C . ALA A 1 82 ? 12.895 -7.102 2.463 1.00 95.06 82 ALA A C 1
ATOM 668 O O . ALA A 1 82 ? 12.381 -8.169 2.774 1.00 95.06 82 ALA A O 1
ATOM 669 N N . GLU A 1 83 ? 13.914 -7.043 1.598 1.00 94.38 83 GLU A N 1
ATOM 670 C CA . GLU A 1 83 ? 14.537 -8.239 1.007 1.00 94.38 83 GLU A CA 1
ATOM 671 C C . GLU A 1 83 ? 15.036 -9.233 2.071 1.00 94.38 83 GLU A C 1
ATOM 673 O O . GLU A 1 83 ? 14.932 -10.444 1.886 1.00 94.38 83 GLU A O 1
ATOM 678 N N . ASN A 1 84 ? 15.531 -8.724 3.204 1.00 94.81 84 ASN A N 1
ATOM 679 C CA . ASN A 1 84 ? 16.054 -9.532 4.304 1.00 94.81 84 ASN A CA 1
ATOM 680 C C . ASN A 1 84 ? 15.011 -9.841 5.391 1.00 94.81 84 ASN A C 1
ATOM 682 O O . ASN A 1 84 ? 15.302 -10.635 6.283 1.00 94.81 84 ASN A O 1
ATOM 686 N N . GLU A 1 85 ? 13.812 -9.254 5.314 1.00 95.69 85 GLU A N 1
ATOM 687 C CA . GLU A 1 85 ? 12.742 -9.420 6.301 1.00 95.69 85 GLU A CA 1
ATOM 688 C C . GLU A 1 85 ? 11.454 -9.934 5.626 1.00 95.69 85 GLU A C 1
ATOM 690 O O . GLU A 1 85 ? 10.602 -9.148 5.190 1.00 95.69 85 GLU A O 1
ATOM 695 N N . PRO A 1 86 ? 11.277 -11.269 5.526 1.00 94.62 86 PRO A N 1
ATOM 696 C CA . PRO A 1 86 ? 10.177 -11.874 4.777 1.00 94.62 86 PRO A CA 1
ATOM 697 C C . PRO A 1 86 ? 8.785 -11.448 5.247 1.00 94.62 86 PRO A C 1
ATOM 699 O O . PRO A 1 86 ? 7.869 -11.352 4.428 1.00 94.62 86 PRO A O 1
ATOM 702 N N . SER A 1 87 ? 8.618 -11.189 6.548 1.00 94.50 87 SER A N 1
ATOM 703 C CA . SER A 1 87 ? 7.338 -10.766 7.121 1.00 94.50 87 SER A CA 1
ATOM 704 C C . SER A 1 87 ? 6.923 -9.383 6.607 1.00 94.50 87 SER A C 1
ATOM 706 O O . SER A 1 87 ? 5.802 -9.208 6.122 1.00 94.50 87 SER A O 1
ATOM 708 N N . LEU A 1 88 ? 7.862 -8.434 6.605 1.00 94.81 88 LEU A N 1
ATOM 709 C CA . LEU A 1 88 ? 7.665 -7.087 6.086 1.00 94.81 88 LEU A CA 1
ATOM 710 C C . LEU A 1 88 ? 7.452 -7.094 4.572 1.00 94.81 88 LEU A C 1
ATOM 712 O O . LEU A 1 88 ? 6.569 -6.399 4.073 1.00 94.81 88 LEU A O 1
ATOM 716 N N . ASN A 1 89 ? 8.221 -7.899 3.835 1.00 95.19 89 ASN A N 1
ATOM 717 C CA . ASN A 1 89 ? 8.037 -8.036 2.392 1.00 95.19 89 ASN A CA 1
ATOM 718 C C . ASN A 1 89 ? 6.656 -8.609 2.043 1.00 95.19 89 ASN A C 1
ATOM 720 O O . ASN A 1 89 ? 6.007 -8.142 1.108 1.00 95.19 89 ASN A O 1
ATOM 724 N N . HIS A 1 90 ? 6.175 -9.603 2.793 1.00 94.50 90 HIS A N 1
ATOM 725 C CA . HIS A 1 90 ? 4.827 -10.131 2.596 1.00 94.50 90 HIS A CA 1
ATOM 726 C C . HIS A 1 90 ? 3.764 -9.057 2.862 1.00 94.50 90 HIS A C 1
ATOM 728 O O . HIS A 1 90 ? 2.884 -8.850 2.027 1.00 94.50 90 HIS A O 1
ATOM 734 N N . LEU A 1 91 ? 3.898 -8.323 3.969 1.00 94.69 91 LEU A N 1
ATOM 735 C CA . LEU A 1 91 ? 2.985 -7.243 4.334 1.00 94.69 91 LEU A CA 1
ATOM 736 C C . LEU A 1 91 ? 2.969 -6.111 3.291 1.00 94.69 91 LEU A C 1
ATOM 738 O O . LEU A 1 91 ? 1.898 -5.634 2.921 1.00 94.69 91 LEU A O 1
ATOM 742 N N . PHE A 1 92 ? 4.138 -5.728 2.770 1.00 95.00 92 PHE A N 1
ATOM 743 C CA . PHE A 1 92 ? 4.271 -4.764 1.677 1.00 95.00 92 PHE A CA 1
ATOM 744 C C . PHE A 1 92 ? 3.538 -5.233 0.415 1.00 95.00 92 PHE A C 1
ATOM 746 O O . PHE A 1 92 ? 2.757 -4.476 -0.159 1.00 95.00 92 PHE A O 1
ATOM 753 N N . ASN A 1 93 ? 3.741 -6.486 -0.002 1.00 93.44 93 ASN A N 1
ATOM 754 C CA . ASN A 1 93 ? 3.104 -7.019 -1.207 1.00 93.44 93 ASN A CA 1
ATOM 755 C C . ASN A 1 93 ? 1.576 -7.104 -1.069 1.00 93.44 93 ASN A C 1
ATOM 757 O O . ASN A 1 93 ? 0.863 -6.717 -1.994 1.00 93.44 93 ASN A O 1
ATOM 761 N N . GLU A 1 94 ? 1.065 -7.546 0.083 1.00 91.56 94 GLU A N 1
ATOM 762 C CA . GLU A 1 94 ? -0.377 -7.559 0.366 1.00 91.56 94 GLU A CA 1
ATOM 763 C C . GLU A 1 94 ? -0.964 -6.138 0.376 1.00 91.56 94 GLU A C 1
ATOM 765 O O . GLU A 1 94 ? -2.033 -5.895 -0.188 1.00 91.56 94 GLU A O 1
ATOM 770 N N . ALA A 1 95 ? -0.246 -5.173 0.959 1.00 92.88 95 ALA A N 1
ATOM 771 C CA . ALA A 1 95 ? -0.651 -3.772 0.953 1.00 92.88 95 ALA A CA 1
ATOM 772 C C . ALA A 1 95 ? -0.744 -3.201 -0.467 1.00 92.88 95 ALA A C 1
ATOM 774 O O . ALA A 1 95 ? -1.770 -2.613 -0.807 1.00 92.88 95 ALA A O 1
ATOM 775 N N . MET A 1 96 ? 0.277 -3.405 -1.307 1.00 91.44 96 MET A N 1
ATOM 776 C CA . MET A 1 96 ? 0.272 -2.926 -2.698 1.00 91.44 96 MET A CA 1
ATOM 777 C C . MET A 1 96 ? -0.791 -3.633 -3.552 1.00 91.44 96 MET A C 1
ATOM 779 O O . MET A 1 96 ? -1.322 -3.055 -4.495 1.00 91.44 96 MET A O 1
ATOM 783 N N . ALA A 1 97 ? -1.138 -4.879 -3.223 1.00 87.19 97 ALA A N 1
ATOM 784 C CA . ALA A 1 97 ? -2.179 -5.616 -3.933 1.00 87.19 97 ALA A CA 1
ATOM 785 C C . ALA A 1 97 ? -3.608 -5.168 -3.568 1.00 87.19 97 ALA A C 1
ATOM 787 O O . ALA A 1 97 ? -4.532 -5.409 -4.352 1.00 87.19 97 ALA A O 1
ATOM 788 N N . SER A 1 98 ? -3.801 -4.539 -2.402 1.00 87.00 98 SER A N 1
ATOM 789 C CA . SER A 1 98 ? -5.127 -4.285 -1.815 1.00 87.00 98 SER A CA 1
ATOM 790 C C . SER A 1 98 ? -6.048 -3.404 -2.671 1.00 87.00 98 SER A C 1
ATOM 792 O O . SER A 1 98 ? -7.244 -3.678 -2.763 1.00 87.00 98 SER A O 1
ATOM 794 N N . ASP A 1 99 ? -5.508 -2.404 -3.369 1.00 82.81 99 ASP A N 1
ATOM 795 C CA . ASP A 1 99 ? -6.264 -1.509 -4.256 1.00 82.81 99 ASP A CA 1
ATOM 796 C C . ASP A 1 99 ? -6.112 -1.853 -5.749 1.00 82.81 99 ASP A C 1
ATOM 798 O O . ASP A 1 99 ? -6.896 -1.383 -6.583 1.00 82.81 99 ASP A O 1
ATOM 802 N N . THR A 1 100 ? -5.162 -2.732 -6.095 1.00 83.81 100 THR A N 1
ATOM 803 C CA . THR A 1 100 ? -4.803 -3.060 -7.483 1.00 83.81 100 THR A CA 1
ATOM 804 C C . THR A 1 100 ? -6.018 -3.504 -8.301 1.00 83.81 100 THR A C 1
ATOM 806 O O . THR A 1 100 ? -6.155 -3.121 -9.460 1.00 83.81 100 THR A O 1
ATOM 809 N N . ARG A 1 101 ? -6.954 -4.269 -7.720 1.00 76.31 101 ARG A N 1
ATOM 810 C CA . ARG A 1 101 ? -8.169 -4.713 -8.435 1.00 76.31 101 ARG A CA 1
ATOM 811 C C . ARG A 1 101 ? -9.049 -3.544 -8.873 1.00 76.31 101 ARG A C 1
ATOM 813 O O . ARG A 1 101 ? -9.542 -3.549 -10.001 1.00 76.31 101 ARG A O 1
ATOM 820 N N . LEU A 1 102 ? -9.232 -2.550 -8.003 1.00 82.25 102 LEU A N 1
ATOM 821 C CA . LEU A 1 102 ? -10.019 -1.359 -8.315 1.00 82.25 102 LEU A CA 1
ATOM 822 C C . LEU A 1 102 ? -9.316 -0.549 -9.403 1.00 82.25 102 LEU A C 1
ATOM 824 O O . LEU A 1 102 ? -9.916 -0.279 -10.446 1.00 82.25 102 LEU A O 1
ATOM 828 N N . VAL A 1 103 ? -8.034 -0.239 -9.195 1.00 86.00 103 VAL A N 1
ATOM 829 C CA . VAL A 1 103 ? -7.217 0.520 -10.153 1.00 86.00 103 VAL A CA 1
ATOM 830 C C . VAL A 1 103 ? -7.243 -0.144 -11.531 1.00 86.00 103 VAL A C 1
ATOM 832 O O . VAL A 1 103 ? -7.542 0.512 -12.530 1.00 86.00 103 VAL A O 1
ATOM 835 N N . MET A 1 104 ? -7.036 -1.461 -11.590 1.00 88.00 104 MET A N 1
ATOM 836 C CA . MET A 1 104 ? -7.054 -2.206 -12.846 1.00 88.00 104 MET A CA 1
ATOM 837 C C . MET A 1 104 ? -8.436 -2.269 -13.487 1.00 88.00 104 MET A C 1
ATOM 839 O O . MET A 1 104 ? -8.526 -2.159 -14.707 1.00 88.00 104 MET A O 1
ATOM 843 N N . SER A 1 105 ? -9.516 -2.394 -12.711 1.00 84.81 105 SER A N 1
ATOM 844 C CA . SER A 1 105 ? -10.870 -2.385 -13.280 1.00 84.81 105 SER A CA 1
ATOM 845 C C . SER A 1 105 ? -11.177 -1.069 -14.002 1.00 84.81 105 SER A C 1
ATOM 847 O O . SER A 1 105 ? -11.681 -1.092 -15.124 1.00 84.81 105 SER A O 1
ATOM 849 N N . VAL A 1 106 ? -10.778 0.065 -13.419 1.00 86.56 106 VAL A N 1
ATOM 850 C CA . VAL A 1 106 ? -10.925 1.395 -14.024 1.00 86.56 106 VAL A CA 1
ATOM 851 C C . VAL A 1 106 ? -10.006 1.547 -15.239 1.00 86.56 106 VAL A C 1
ATOM 853 O O . VAL A 1 106 ? -10.455 2.003 -16.292 1.00 86.56 106 VAL A O 1
ATOM 856 N N . LEU A 1 107 ? -8.737 1.140 -15.126 1.00 87.75 107 LEU A N 1
ATOM 857 C CA . LEU A 1 107 ? -7.765 1.226 -16.222 1.00 87.75 107 LEU A CA 1
ATOM 858 C C . LEU A 1 107 ? -8.163 0.373 -17.426 1.00 87.75 107 LEU A C 1
ATOM 860 O O . LEU A 1 107 ? -8.029 0.823 -18.558 1.00 87.75 107 LEU A O 1
ATOM 864 N N . ILE A 1 108 ? -8.668 -0.840 -17.211 1.00 88.12 108 ILE A N 1
ATOM 865 C CA . ILE A 1 108 ? -9.097 -1.726 -18.297 1.00 88.12 108 ILE A CA 1
ATOM 866 C C . ILE A 1 108 ? -10.378 -1.194 -18.947 1.00 88.12 108 ILE A C 1
ATOM 868 O O . ILE A 1 108 ? -10.473 -1.192 -20.173 1.00 88.12 108 ILE A O 1
ATOM 872 N N . GLN A 1 109 ? -11.351 -0.726 -18.157 1.00 85.38 109 GLN A N 1
ATOM 873 C CA . GLN A 1 109 ? -12.597 -0.165 -18.693 1.00 85.38 109 GLN A CA 1
ATOM 874 C C . GLN A 1 109 ? -12.344 1.083 -19.542 1.00 85.38 109 GLN A C 1
ATOM 876 O O . GLN A 1 109 ? -12.864 1.177 -20.650 1.00 85.38 109 GLN A O 1
ATOM 881 N N . ASN A 1 110 ? -11.519 2.010 -19.050 1.00 83.00 110 ASN A N 1
ATOM 882 C CA . ASN A 1 110 ? -11.274 3.289 -19.720 1.00 83.00 110 ASN A CA 1
ATOM 883 C C . ASN A 1 110 ? -10.115 3.240 -20.726 1.00 83.00 110 ASN A C 1
ATOM 885 O O . ASN A 1 110 ? -10.024 4.087 -21.607 1.00 83.00 110 ASN A O 1
ATOM 889 N N . GLY A 1 111 ? -9.205 2.275 -20.594 1.00 75.38 111 GLY A N 1
ATOM 890 C CA . GLY A 1 111 ? -8.023 2.144 -21.447 1.00 75.38 111 GLY A CA 1
ATOM 891 C C . GLY A 1 111 ? -8.273 1.377 -22.745 1.00 75.38 111 GLY A C 1
ATOM 892 O O . GLY A 1 111 ? -7.452 1.473 -23.664 1.00 75.38 111 GLY A O 1
ATOM 893 N N . LYS A 1 112 ? -9.386 0.632 -22.846 1.00 69.00 112 LYS A N 1
ATOM 894 C CA . LYS A 1 112 ? -9.814 -0.044 -24.082 1.00 69.00 112 LYS A CA 1
ATOM 895 C C . LYS A 1 112 ? -10.087 1.000 -25.175 1.00 69.00 112 LYS A C 1
ATOM 897 O O . LYS A 1 112 ? -11.045 1.754 -25.076 1.00 69.00 112 LYS A O 1
ATOM 902 N N . GLY A 1 113 ? -9.233 1.032 -26.204 1.00 69.25 113 GLY A N 1
ATOM 903 C CA . GLY A 1 113 ? -9.324 1.979 -27.330 1.00 69.25 113 GLY A CA 1
ATOM 904 C C . GLY A 1 113 ? -8.577 3.308 -27.143 1.00 69.25 113 GLY A C 1
ATOM 905 O O . GLY A 1 113 ? -8.731 4.215 -27.951 1.00 69.25 113 GLY A O 1
ATOM 906 N N . LEU A 1 114 ? -7.796 3.461 -26.066 1.00 77.75 114 LEU A N 1
ATOM 907 C CA . LEU A 1 114 ? -6.983 4.664 -25.830 1.00 77.75 114 LEU A CA 1
ATOM 908 C C . LEU A 1 114 ? -5.538 4.316 -25.477 1.00 77.75 114 LEU A C 1
ATOM 910 O O . LEU A 1 114 ? -4.610 4.772 -26.135 1.00 77.75 114 LEU A O 1
ATOM 914 N N . ILE A 1 115 ? -5.346 3.509 -24.432 1.00 82.88 115 ILE A N 1
ATOM 915 C CA . ILE A 1 115 ? -4.017 3.222 -23.872 1.00 82.88 115 ILE A CA 1
ATOM 916 C C . ILE A 1 115 ? -3.423 1.963 -24.506 1.00 82.88 115 ILE A C 1
ATOM 918 O O . ILE A 1 115 ? -2.235 1.922 -24.813 1.00 82.88 115 ILE A O 1
ATOM 922 N N . PHE A 1 116 ? -4.250 0.934 -24.696 1.00 85.31 116 PHE A N 1
ATOM 923 C CA . PHE A 1 116 ? -3.784 -0.400 -25.087 1.00 85.31 116 PHE A CA 1
ATOM 924 C C . PHE A 1 116 ? -3.980 -0.718 -26.575 1.00 85.31 116 PHE A C 1
ATOM 926 O O . PHE A 1 116 ? -3.578 -1.783 -27.038 1.00 85.31 116 PHE A O 1
ATOM 933 N N . GLU A 1 117 ? -4.598 0.182 -27.343 1.00 85.12 117 GLU A N 1
ATOM 934 C CA . GLU A 1 117 ? -4.856 -0.051 -28.764 1.00 85.12 117 GLU A CA 1
ATOM 935 C C . GLU A 1 117 ? -3.553 -0.073 -29.575 1.00 85.12 117 GLU A C 1
ATOM 937 O O . GLU A 1 117 ? -2.708 0.812 -29.464 1.00 85.12 117 GLU A O 1
ATOM 942 N N . GLY A 1 118 ? -3.376 -1.112 -30.396 1.00 87.25 118 GLY A N 1
ATOM 943 C CA . GLY A 1 118 ? -2.214 -1.259 -31.276 1.00 87.25 118 GLY A CA 1
ATOM 944 C C . GLY A 1 118 ? -0.904 -1.651 -30.581 1.00 87.25 118 GLY A C 1
ATOM 945 O O . GLY A 1 118 ? 0.095 -1.877 -31.273 1.00 87.25 118 GLY A O 1
ATOM 946 N N . LEU A 1 119 ? -0.886 -1.778 -29.248 1.00 89.81 119 LEU A N 1
ATOM 947 C CA . LEU A 1 119 ? 0.278 -2.290 -28.528 1.00 89.81 119 LEU A CA 1
ATOM 948 C C . LEU A 1 119 ? 0.530 -3.757 -28.891 1.00 89.81 119 LEU A C 1
ATOM 950 O O . LEU A 1 119 ? -0.375 -4.585 -28.884 1.00 89.81 119 LEU A O 1
ATOM 954 N N . LYS A 1 120 ? 1.792 -4.078 -29.191 1.00 89.75 120 LYS A N 1
ATOM 955 C CA . LYS A 1 120 ? 2.252 -5.452 -29.472 1.00 89.75 120 LYS A CA 1
ATOM 956 C C . LYS A 1 120 ? 3.017 -6.080 -28.309 1.0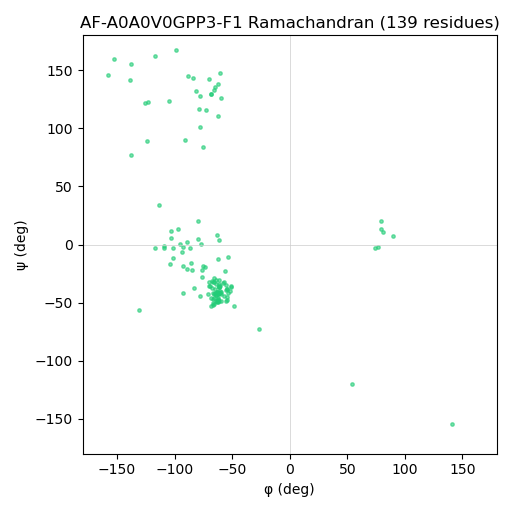0 89.75 120 LYS A C 1
ATOM 958 O O . LYS A 1 120 ? 3.241 -7.283 -28.294 1.00 89.75 120 LYS A O 1
ATOM 963 N N . SER A 1 121 ? 3.473 -5.254 -27.376 1.00 91.94 121 SER A N 1
ATOM 964 C CA . SER A 1 121 ? 4.262 -5.655 -26.216 1.00 91.94 121 SER A CA 1
ATOM 965 C C . SER A 1 121 ? 4.139 -4.593 -25.132 1.00 91.94 121 SER A C 1
ATOM 967 O O . SER A 1 121 ? 4.097 -3.403 -25.449 1.00 91.94 121 SER A O 1
ATOM 969 N N . LEU A 1 122 ? 4.147 -5.016 -23.871 1.00 91.31 122 LEU A N 1
ATOM 970 C CA . LEU A 1 122 ? 4.119 -4.146 -22.700 1.00 91.31 122 LEU A CA 1
ATOM 971 C C . LEU A 1 122 ? 5.083 -4.697 -21.643 1.00 91.31 122 LEU A C 1
ATOM 973 O O . LEU A 1 122 ? 5.198 -5.910 -21.482 1.00 91.31 122 LEU A O 1
ATOM 977 N N . VAL A 1 123 ? 5.782 -3.803 -20.942 1.00 94.56 123 VAL A N 1
ATOM 978 C CA . VAL A 1 123 ? 6.678 -4.146 -19.831 1.00 94.56 123 VAL A CA 1
ATOM 979 C C . VAL A 1 123 ? 6.225 -3.381 -18.596 1.00 94.56 123 VAL A C 1
ATOM 981 O O . VAL A 1 123 ? 6.168 -2.155 -18.614 1.00 94.56 123 VAL A O 1
ATOM 984 N N . ASP A 1 124 ? 5.924 -4.118 -17.531 1.00 92.62 124 ASP A N 1
ATOM 985 C CA . ASP A 1 124 ? 5.570 -3.578 -16.219 1.00 92.62 124 ASP A CA 1
ATOM 986 C C . ASP A 1 124 ? 6.843 -3.430 -15.366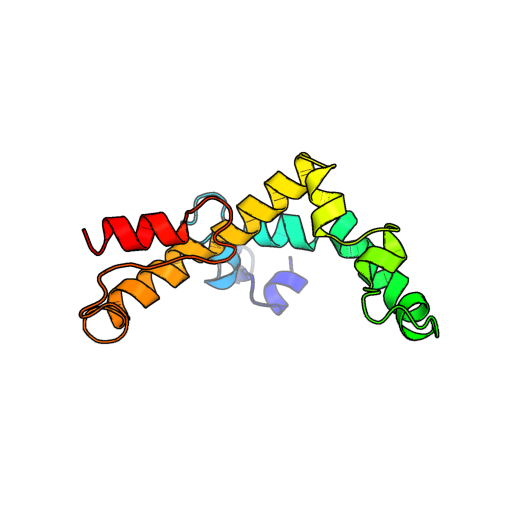 1.00 92.62 124 ASP A C 1
ATOM 988 O O . ASP A 1 124 ? 7.308 -4.370 -14.711 1.00 92.62 124 ASP A O 1
ATOM 992 N N . VAL A 1 125 ? 7.489 -2.263 -15.463 1.00 95.81 125 VAL A N 1
ATOM 993 C CA . VAL A 1 125 ? 8.740 -1.976 -14.746 1.00 95.81 125 VAL A CA 1
ATOM 994 C C . VAL A 1 125 ? 8.439 -1.790 -13.263 1.00 95.81 125 VAL A C 1
ATOM 996 O O . VAL A 1 125 ? 7.773 -0.837 -12.874 1.00 95.81 125 VAL A O 1
ATOM 999 N N . GLY A 1 126 ? 8.975 -2.684 -12.429 1.00 90.31 126 GLY A N 1
ATOM 1000 C CA . GLY A 1 126 ? 8.646 -2.708 -11.004 1.00 90.31 126 GLY A CA 1
ATOM 1001 C C . GLY A 1 126 ? 7.304 -3.379 -10.700 1.00 90.31 126 GLY A C 1
ATOM 1002 O O . GLY A 1 126 ? 6.776 -3.175 -9.613 1.00 90.31 126 GLY A O 1
ATOM 1003 N N . GLY A 1 127 ? 6.782 -4.216 -11.606 1.00 90.56 127 GLY A N 1
ATOM 1004 C CA . GLY A 1 127 ? 5.478 -4.888 -11.486 1.00 90.56 127 GLY A CA 1
ATOM 1005 C C . GLY A 1 127 ? 5.302 -5.874 -10.321 1.00 90.56 127 GLY A C 1
ATOM 1006 O O . GLY A 1 127 ? 4.303 -6.594 -10.267 1.00 90.56 127 GLY A O 1
ATOM 1007 N N . GLY A 1 128 ? 6.262 -5.944 -9.394 1.00 90.50 128 GLY A N 1
ATOM 1008 C CA . GLY A 1 128 ? 6.194 -6.755 -8.180 1.00 90.50 128 GLY A CA 1
ATOM 1009 C C . GLY A 1 128 ? 5.882 -8.223 -8.468 1.00 90.50 128 GLY A C 1
ATOM 1010 O O . GLY A 1 128 ? 6.612 -8.902 -9.186 1.00 90.50 128 GLY A O 1
ATOM 1011 N N . THR A 1 129 ? 4.771 -8.711 -7.916 1.00 90.88 129 THR A N 1
ATOM 1012 C CA . THR A 1 129 ? 4.286 -10.091 -8.087 1.00 90.88 129 THR A CA 1
ATOM 1013 C C . THR A 1 129 ? 3.558 -10.337 -9.417 1.00 90.88 129 THR A C 1
ATOM 1015 O O . THR A 1 129 ? 3.029 -11.426 -9.638 1.00 90.88 129 THR A O 1
ATOM 1018 N N . GLY A 1 130 ? 3.519 -9.346 -10.314 1.00 91.44 130 GLY A N 1
ATOM 1019 C CA . GLY A 1 130 ? 2.912 -9.451 -11.642 1.00 91.44 130 GLY A CA 1
ATOM 1020 C C . GLY A 1 130 ? 1.388 -9.315 -11.656 1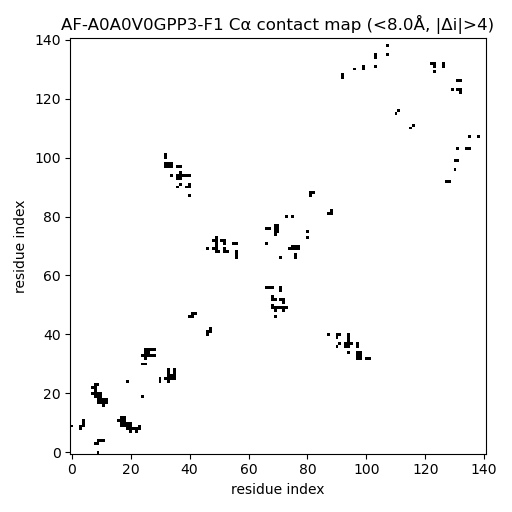.00 91.44 130 GLY A C 1
ATOM 1021 O O . GLY A 1 130 ? 0.763 -9.623 -12.669 1.00 91.44 130 GLY A O 1
ATOM 1022 N N . THR A 1 131 ? 0.770 -8.858 -10.560 1.00 89.69 131 THR A N 1
ATOM 1023 C CA . THR A 1 131 ? -0.693 -8.716 -10.442 1.00 89.69 131 THR A CA 1
ATOM 1024 C C . THR A 1 131 ? -1.281 -7.820 -11.537 1.00 89.69 131 THR A C 1
ATOM 1026 O O . THR A 1 131 ? -2.282 -8.187 -12.155 1.00 89.69 131 THR A O 1
ATOM 1029 N N . ILE A 1 132 ? -0.644 -6.676 -11.814 1.00 90.75 132 ILE A N 1
ATOM 1030 C CA . ILE A 1 132 ? -1.066 -5.737 -12.866 1.00 90.75 132 ILE A CA 1
ATOM 1031 C C . ILE A 1 132 ? -0.861 -6.352 -14.250 1.00 90.75 132 ILE A C 1
ATOM 1033 O O . ILE A 1 132 ? -1.812 -6.434 -15.027 1.00 90.75 132 ILE A O 1
ATOM 1037 N N . ALA A 1 133 ? 0.351 -6.834 -14.542 1.00 91.81 133 ALA A N 1
ATOM 1038 C CA . ALA A 1 133 ? 0.671 -7.461 -15.823 1.00 91.81 133 ALA A CA 1
ATOM 1039 C C . ALA A 1 133 ? -0.297 -8.605 -16.172 1.00 91.81 133 ALA A C 1
ATOM 1041 O O . ALA A 1 133 ? -0.779 -8.683 -17.302 1.00 91.81 133 ALA A O 1
ATOM 1042 N N . LYS A 1 134 ? -0.648 -9.446 -15.188 1.00 90.88 134 LYS A N 1
ATOM 1043 C CA . LYS A 1 134 ? -1.640 -10.512 -15.355 1.00 90.88 134 LYS A CA 1
ATOM 1044 C C . LYS A 1 134 ? -3.027 -9.962 -15.689 1.00 90.88 134 LYS A C 1
ATOM 1046 O O . LYS A 1 134 ? -3.641 -10.431 -16.638 1.00 90.88 134 LYS A O 1
ATOM 1051 N N . ALA A 1 135 ? -3.507 -8.956 -14.956 1.00 90.25 135 ALA A N 1
ATOM 1052 C CA . ALA A 1 135 ? -4.816 -8.357 -15.219 1.00 90.25 135 ALA A CA 1
ATOM 1053 C C . ALA A 1 135 ? -4.908 -7.732 -16.624 1.00 90.25 135 ALA A C 1
ATOM 1055 O O . ALA A 1 135 ? -5.952 -7.824 -17.269 1.00 90.25 135 ALA A O 1
ATOM 1056 N N . ILE A 1 136 ? -3.821 -7.122 -17.113 1.00 90.25 136 ILE A N 1
ATOM 1057 C CA . ILE A 1 136 ? -3.744 -6.604 -18.487 1.00 90.25 136 ILE A CA 1
ATOM 1058 C C . ILE A 1 136 ? -3.782 -7.760 -19.492 1.00 90.25 136 ILE A C 1
ATOM 1060 O O . ILE A 1 136 ? -4.603 -7.723 -20.405 1.00 90.25 136 ILE A O 1
ATOM 1064 N N . ALA A 1 137 ? -2.950 -8.789 -19.314 1.00 90.25 137 ALA A N 1
ATOM 1065 C CA . ALA A 1 137 ? -2.907 -9.942 -20.215 1.00 90.25 137 ALA A CA 1
ATOM 1066 C C . ALA A 1 137 ? -4.261 -10.674 -20.296 1.00 90.25 137 ALA A C 1
ATOM 1068 O O . ALA A 1 137 ? -4.706 -11.025 -21.384 1.00 90.25 137 ALA A O 1
ATOM 1069 N N . ASP A 1 138 ? -4.959 -10.833 -19.167 1.00 89.56 138 ASP A N 1
ATOM 1070 C CA . ASP A 1 138 ? -6.293 -11.449 -19.122 1.00 89.56 138 ASP A CA 1
ATOM 1071 C C . ASP A 1 138 ? -7.349 -10.593 -19.859 1.00 89.56 138 ASP A C 1
ATOM 1073 O O . ASP A 1 138 ? -8.298 -11.119 -20.444 1.00 89.56 138 ASP A O 1
ATOM 1077 N N . ALA A 1 139 ? -7.206 -9.262 -19.843 1.00 88.81 139 ALA A N 1
ATOM 1078 C CA . ALA A 1 139 ? -8.141 -8.333 -20.479 1.00 88.81 139 ALA A CA 1
ATOM 1079 C C . ALA A 1 139 ? -7.873 -8.081 -21.972 1.00 88.81 139 ALA A C 1
ATOM 1081 O O . ALA A 1 139 ? -8.797 -7.645 -22.679 1.00 88.81 139 ALA A O 1
ATOM 1082 N N . PHE A 1 140 ? -6.638 -8.328 -22.418 1.00 85.75 140 PHE A N 1
ATOM 1083 C CA . PHE A 1 140 ? -6.130 -8.113 -23.773 1.00 85.75 140 PHE A CA 1
ATOM 1084 C C . PHE A 1 140 ? -5.245 -9.302 -24.210 1.00 85.75 140 PHE A C 1
ATOM 1086 O O . PHE A 1 140 ? -4.018 -9.179 -24.167 1.00 85.75 140 PHE A O 1
ATOM 1093 N N . PRO A 1 141 ? -5.853 -10.443 -24.594 1.00 78.19 141 PRO A N 1
ATOM 1094 C CA . PRO A 1 141 ? -5.123 -11.646 -25.002 1.00 78.19 141 PRO A CA 1
ATOM 1095 C C . PRO A 1 141 ? -4.294 -11.475 -26.280 1.00 78.19 141 PRO A C 1
ATOM 1097 O O . PRO A 1 141 ? -4.742 -10.730 -27.185 1.00 78.19 141 PRO A O 1
#